Protein AF-A0A4U9DAJ6-F1 (afdb_monomer)

Solvent-accessible surface area (backbone atoms only — not comparable to full-atom values): 9865 Å² total; per-residue (Å²): 106,66,75,43,49,76,72,73,45,86,36,76,45,64,76,80,84,57,70,92,79,52,94,47,69,68,58,50,51,53,52,50,54,56,50,47,59,62,20,34,32,39,45,36,42,59,67,53,38,26,68,74,51,74,32,92,46,67,70,59,18,51,50,49,46,44,69,75,37,54,42,59,32,38,37,36,38,51,73,78,66,14,34,39,39,38,41,89,96,40,77,46,79,44,72,44,81,89,74,86,85,77,74,75,74,81,74,77,75,78,81,78,83,79,84,79,95,75,84,85,82,81,84,80,82,79,81,75,77,75,85,64,96,66,94,71,86,79,82,84,89,78,86,83,76,83,83,82,82,80,133

pLDDT: mean 76.81, std 25.02, range [25.53, 98.19]

Mean predicted aligned error: 14.19 Å

InterPro domains:
  IPR011611 Carbohydrate kinase PfkB [PF00294] (3-97)
  IPR029056 Ribokinase-like [G3DSA:3.40.1190.20] (1-104)
  IPR029056 Ribokinase-like [SSF53613] (2-100)

Organism: Raoultella terrigena (NCBI:txid577)

Nearest PDB structures (foldseek):
  4du5-assembly1_A  TM=9.121E-01  e=1.591E-08  Polaromonas sp. JS666
  4du5-assembly2_C  TM=9.119E-01  e=3.954E-08  Polaromonas sp. JS666
  4du5-assembly1_D  TM=9.047E-01  e=1.452E-07  Polaromonas sp. JS666
  3q1y-assembly1_A-2  TM=8.267E-01  e=6.150E-05  Listeria innocua
  2rbc-assembly1_A-2  TM=8.405E-01  e=5.260E-04  Agrobacterium fabrum str. C58

Secondary structure (DSSP, 8-state):
-HHHHHTT---EE-----GGG-S-HHHHHHHHHHHHHH-SEEEEEHHHHHHHH--S-HHHHHHHHHHHH--SEEEEE-GGG-EEEEETTEEEEEPPPP--------PPPP---------PPP----------S------------PPPPP-

Radius of gyration: 22.1 Å; Cα contacts (8 Å, |Δi|>4): 151; chains: 1; bounding box: 50×36×62 Å

Structure (mmCIF, N/CA/C/O backbone):
data_AF-A0A4U9DAJ6-F1
#
_entry.id   AF-A0A4U9DAJ6-F1
#
loop_
_atom_site.group_PDB
_atom_site.id
_atom_site.type_symbol
_atom_site.label_atom_id
_atom_site.label_alt_id
_atom_site.label_comp_id
_atom_site.label_asym_id
_atom_site.label_entity_id
_atom_site.label_seq_id
_atom_site.pdbx_PDB_ins_code
_atom_site.Cartn_x
_atom_site.Cartn_y
_atom_site.Cartn_z
_atom_site.occupancy
_atom_site.B_iso_or_equiv
_atom_site.auth_seq_id
_atom_site.auth_comp_id
_atom_site.auth_asym_id
_atom_site.auth_atom_id
_atom_site.pdbx_PDB_model_num
ATOM 1 N N . MET A 1 1 ? -15.558 -3.682 5.093 1.00 88.75 1 MET A N 1
ATOM 2 C CA . MET A 1 1 ? -14.296 -3.789 5.859 1.00 88.75 1 MET A CA 1
ATOM 3 C C . MET A 1 1 ? -14.567 -3.814 7.356 1.00 88.75 1 MET A C 1
ATOM 5 O O . MET A 1 1 ? -14.177 -4.778 7.994 1.00 88.75 1 MET A O 1
ATOM 9 N N . GLU A 1 2 ? -15.313 -2.849 7.900 1.00 89.81 2 GLU A N 1
ATOM 10 C CA . GLU A 1 2 ? -15.643 -2.766 9.339 1.00 89.81 2 GLU A CA 1
ATOM 11 C C . GLU A 1 2 ? -16.249 -4.048 9.919 1.00 89.81 2 GLU A C 1
ATOM 13 O O . GLU A 1 2 ? -15.732 -4.561 10.900 1.00 89.81 2 GLU A O 1
ATOM 18 N N . GLN A 1 3 ? -17.256 -4.634 9.262 1.00 93.38 3 GLN A N 1
ATOM 19 C CA . GLN A 1 3 ? -17.865 -5.900 9.702 1.00 93.38 3 GLN A CA 1
ATOM 20 C C . GLN A 1 3 ? -16.879 -7.078 9.747 1.00 93.38 3 GLN A C 1
ATOM 22 O O . GLN A 1 3 ? -17.040 -7.990 10.546 1.00 93.38 3 GLN A O 1
ATOM 27 N N . ILE A 1 4 ? -15.872 -7.088 8.866 1.00 92.31 4 ILE A N 1
ATOM 28 C CA . ILE A 1 4 ? -14.838 -8.133 8.857 1.00 92.31 4 ILE A CA 1
ATOM 29 C C . ILE A 1 4 ? -13.893 -7.898 10.037 1.00 92.31 4 ILE A C 1
ATOM 31 O O . ILE A 1 4 ? -13.595 -8.832 10.775 1.00 92.31 4 ILE A O 1
ATOM 35 N N . LYS A 1 5 ? -13.485 -6.644 10.251 1.00 86.81 5 LYS A N 1
ATOM 36 C CA . LYS A 1 5 ? -12.594 -6.253 11.347 1.00 86.81 5 LYS A CA 1
ATOM 37 C C . LYS A 1 5 ? -13.250 -6.470 12.718 1.00 86.81 5 LYS A C 1
ATOM 39 O O . LYS A 1 5 ? -12.594 -6.962 13.628 1.00 86.81 5 LYS A O 1
ATOM 44 N N . SER A 1 6 ? -14.554 -6.208 12.853 1.00 90.12 6 SER A N 1
ATOM 45 C CA . SER A 1 6 ? -15.301 -6.388 14.109 1.00 90.12 6 SER A CA 1
ATOM 46 C C . SER A 1 6 ? -15.421 -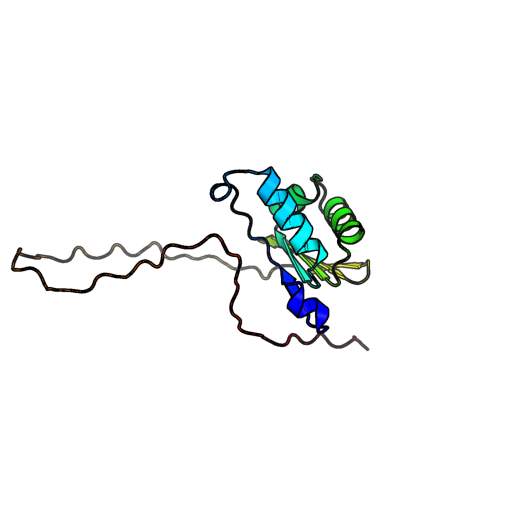7.846 14.552 1.00 90.12 6 SER A C 1
ATOM 48 O O . SER A 1 6 ? -15.604 -8.103 15.736 1.00 90.12 6 SER A O 1
ATOM 50 N N . VAL A 1 7 ? -15.316 -8.804 13.626 1.00 93.50 7 VAL A N 1
ATOM 51 C CA . VAL A 1 7 ? -15.295 -10.245 13.942 1.00 93.50 7 VAL A CA 1
ATOM 52 C C . VAL A 1 7 ? -13.870 -10.815 14.003 1.00 93.50 7 VAL A C 1
ATOM 54 O O . VAL A 1 7 ? -13.695 -12.030 13.972 1.00 93.50 7 VAL A O 1
ATOM 57 N N . GLY A 1 8 ? -12.844 -9.954 14.048 1.00 91.38 8 GLY A N 1
ATOM 58 C CA . GLY A 1 8 ? -11.432 -10.358 14.086 1.00 91.38 8 GLY A CA 1
ATOM 59 C C . GLY A 1 8 ? -10.890 -10.893 12.756 1.00 91.38 8 GLY A C 1
ATOM 60 O O . GLY A 1 8 ? -9.854 -11.556 12.722 1.00 91.38 8 GLY A O 1
ATOM 61 N N . GLY A 1 9 ? -11.594 -10.650 11.649 1.00 93.50 9 GLY A N 1
ATOM 62 C CA . GLY A 1 9 ? -11.129 -10.994 10.311 1.00 93.50 9 GLY A CA 1
ATOM 63 C C . GLY A 1 9 ? -10.065 -10.024 9.795 1.00 93.50 9 GLY A C 1
ATOM 64 O O . GLY A 1 9 ? -9.979 -8.878 10.229 1.00 93.50 9 GLY A O 1
ATOM 65 N N . TRP A 1 10 ? -9.285 -10.490 8.821 1.00 94.06 10 TRP A N 1
ATOM 66 C CA . TRP A 1 10 ? -8.222 -9.711 8.188 1.00 94.06 10 TRP A CA 1
ATOM 67 C C . TRP A 1 10 ? -8.718 -9.035 6.912 1.00 94.06 10 TRP A C 1
ATOM 69 O O . TRP A 1 10 ? -9.479 -9.622 6.136 1.00 94.06 10 TRP A O 1
ATOM 79 N N . VAL A 1 11 ? -8.257 -7.810 6.680 1.00 96.06 11 VAL A N 1
ATOM 80 C CA . VAL A 1 11 ? -8.572 -7.016 5.492 1.00 96.06 11 VAL A CA 1
ATOM 81 C C . VAL A 1 11 ? -7.295 -6.770 4.697 1.00 96.06 11 VAL A C 1
ATOM 83 O O . VAL A 1 11 ? -6.355 -6.162 5.198 1.00 96.06 11 VAL A O 1
ATOM 86 N N . SER A 1 12 ? -7.276 -7.216 3.444 1.00 96.19 12 SER A N 1
ATOM 87 C CA . SER A 1 12 ? -6.265 -6.808 2.467 1.00 96.19 12 SER A CA 1
ATOM 88 C C . SER A 1 12 ? -6.852 -5.734 1.558 1.00 96.19 12 SER A C 1
ATOM 90 O O . SER A 1 12 ? -8.019 -5.843 1.166 1.00 96.19 12 SER A O 1
ATOM 92 N N . PHE A 1 13 ? -6.074 -4.702 1.248 1.00 96.75 13 PHE A N 1
ATOM 93 C CA . PHE A 1 13 ? -6.498 -3.588 0.413 1.00 96.75 13 PHE A CA 1
ATOM 94 C C . PHE A 1 13 ? -5.435 -3.225 -0.630 1.00 96.75 13 PHE A C 1
ATOM 96 O O . PHE A 1 13 ? -4.258 -3.079 -0.313 1.00 96.75 13 PHE A O 1
ATOM 103 N N . ASP A 1 14 ? -5.884 -3.085 -1.874 1.00 96.69 14 ASP A N 1
ATOM 104 C CA . ASP A 1 14 ? -5.116 -2.625 -3.032 1.00 96.69 14 ASP A CA 1
ATOM 105 C C . ASP A 1 14 ? -5.953 -1.496 -3.660 1.00 96.69 14 ASP A C 1
ATOM 107 O O . ASP A 1 14 ? -7.047 -1.786 -4.165 1.00 96.69 14 ASP A O 1
ATOM 111 N N . PRO A 1 15 ? -5.548 -0.220 -3.513 1.00 92.44 15 PRO A N 1
ATOM 112 C CA . PRO A 1 15 ? -6.328 0.918 -3.983 1.00 92.44 15 PRO A CA 1
ATOM 113 C C . PRO A 1 15 ? -6.600 0.896 -5.482 1.00 92.44 15 PRO A C 1
ATOM 115 O O . PRO A 1 15 ? -7.699 1.287 -5.883 1.00 92.44 15 PRO A O 1
ATOM 118 N N . ASN A 1 16 ? -5.622 0.445 -6.278 1.00 93.06 16 ASN A N 1
ATOM 119 C CA . ASN A 1 16 ? -5.639 0.462 -7.737 1.00 93.06 16 ASN A CA 1
ATOM 120 C C . ASN A 1 16 ? -6.249 1.770 -8.279 1.00 93.06 16 ASN A C 1
ATOM 122 O O . ASN A 1 16 ? -7.309 1.763 -8.916 1.00 93.06 16 ASN A O 1
ATOM 126 N N . ILE A 1 17 ? -5.625 2.900 -7.926 1.00 90.31 17 ILE A N 1
ATOM 127 C CA . ILE A 1 17 ? -6.187 4.244 -8.106 1.00 90.31 17 ILE A CA 1
ATOM 128 C C . ILE A 1 17 ? -6.369 4.549 -9.598 1.00 90.31 17 ILE A C 1
ATOM 130 O O . ILE A 1 17 ? -5.459 4.422 -10.414 1.00 90.31 17 ILE A O 1
ATOM 134 N N . ARG A 1 18 ? -7.583 4.977 -9.952 1.00 90.81 18 ARG A N 1
ATOM 135 C CA . ARG A 1 18 ? -7.977 5.410 -11.298 1.00 90.81 18 ARG A CA 1
ATOM 136 C C . ARG A 1 18 ? -8.646 6.766 -11.180 1.00 90.81 18 ARG A C 1
ATOM 138 O O . ARG A 1 18 ? -9.860 6.845 -11.013 1.00 90.81 18 ARG A O 1
ATOM 145 N N . GLU A 1 19 ? -7.827 7.815 -11.143 1.00 86.06 19 GLU A N 1
ATOM 146 C CA . GLU A 1 19 ? -8.264 9.195 -10.884 1.00 86.06 19 GLU A CA 1
ATOM 147 C C . GLU A 1 19 ? -9.349 9.656 -11.868 1.00 86.06 19 GLU A C 1
ATOM 149 O O . GLU A 1 19 ? -10.276 10.358 -11.479 1.00 86.06 19 GLU A O 1
ATOM 154 N N . ASP A 1 20 ? -9.304 9.166 -13.110 1.00 88.44 20 ASP A N 1
ATOM 155 C CA . ASP A 1 20 ? -10.278 9.427 -14.175 1.00 88.44 20 ASP A CA 1
ATOM 156 C C . ASP A 1 20 ? -11.712 8.983 -13.840 1.00 88.44 20 ASP A C 1
ATOM 158 O O . ASP A 1 20 ? -12.674 9.485 -14.424 1.00 88.44 20 ASP A O 1
ATOM 162 N N . LEU A 1 21 ? -11.877 8.060 -12.890 1.00 88.50 21 LEU A N 1
ATOM 163 C CA . LEU A 1 21 ? -13.183 7.566 -12.454 1.00 88.50 21 LEU A CA 1
ATOM 164 C C . LEU A 1 21 ? -13.793 8.386 -11.307 1.00 88.50 21 LEU A C 1
ATOM 166 O O . LEU A 1 21 ? -14.956 8.163 -10.957 1.00 88.50 21 LEU A O 1
ATOM 170 N N . TRP A 1 22 ? -13.041 9.320 -10.717 1.00 88.44 22 TRP A N 1
ATOM 171 C CA . TRP A 1 22 ? -13.480 10.113 -9.571 1.00 88.44 22 TRP A CA 1
ATOM 172 C C . TRP A 1 22 ? -13.785 11.551 -9.982 1.00 88.44 22 TRP A C 1
ATOM 174 O O . TRP A 1 22 ? -12.934 12.278 -10.476 1.00 88.44 22 TRP A O 1
ATOM 184 N N . GLN A 1 23 ? -15.024 11.978 -9.737 1.00 87.44 23 GLN A N 1
ATOM 185 C CA . GLN A 1 23 ? -15.462 13.355 -10.002 1.00 87.44 23 GLN A CA 1
ATOM 186 C C . GLN A 1 23 ? -14.935 14.341 -8.953 1.00 87.44 23 GLN A C 1
ATOM 188 O O . GLN A 1 23 ? -14.773 15.521 -9.246 1.00 87.44 23 GLN A O 1
ATOM 193 N N . ASP A 1 24 ? -14.691 13.850 -7.736 1.00 91.75 24 ASP A N 1
ATOM 194 C CA . ASP A 1 24 ? -14.211 14.637 -6.605 1.00 91.75 24 ASP A CA 1
ATOM 195 C C . ASP A 1 24 ? -12.948 13.989 -6.002 1.00 91.75 24 ASP A C 1
ATOM 197 O O . ASP A 1 24 ? -13.036 12.929 -5.366 1.00 91.75 24 ASP A O 1
ATOM 201 N N . PRO A 1 25 ? -11.772 14.617 -6.173 1.00 89.12 25 PRO A N 1
ATOM 202 C CA . PRO A 1 25 ? -10.523 14.161 -5.571 1.00 89.12 25 PRO A CA 1
ATOM 203 C C . PRO A 1 25 ? -10.553 14.128 -4.036 1.00 89.12 25 PRO A C 1
ATOM 205 O O . PRO A 1 25 ? -9.900 13.277 -3.429 1.00 89.12 25 PRO A O 1
ATOM 208 N N . ALA A 1 26 ? -11.321 15.009 -3.385 1.00 91.12 26 ALA A N 1
ATOM 209 C CA . ALA A 1 26 ? -11.436 15.016 -1.928 1.00 91.12 26 ALA A CA 1
ATOM 210 C C . ALA A 1 26 ? -12.173 13.765 -1.429 1.00 91.12 26 ALA A C 1
ATOM 212 O O . ALA A 1 26 ? -11.777 13.157 -0.430 1.00 91.12 26 ALA A O 1
ATOM 213 N N . LEU A 1 27 ? -13.198 13.327 -2.166 1.00 92.75 27 LEU A N 1
ATOM 214 C CA . LEU A 1 27 ? -13.904 12.080 -1.883 1.00 92.75 27 LEU A CA 1
ATOM 215 C C . LEU A 1 27 ? -12.982 10.864 -2.044 1.00 92.75 27 LEU A C 1
ATOM 217 O O . LEU A 1 27 ? -12.998 9.978 -1.188 1.00 92.75 27 LEU A O 1
ATOM 221 N N . LEU A 1 28 ? -12.153 10.838 -3.094 1.00 93.56 28 LEU A N 1
ATOM 222 C CA . LEU A 1 28 ? -11.145 9.791 -3.289 1.00 93.56 28 LEU A CA 1
ATOM 223 C C . LEU A 1 28 ? -10.209 9.706 -2.077 1.00 93.56 28 LEU A C 1
ATOM 225 O O . LEU A 1 28 ? -10.054 8.629 -1.498 1.00 93.56 28 LEU A O 1
ATOM 229 N N . GLN A 1 29 ? -9.640 10.835 -1.645 1.00 92.31 29 GLN A N 1
ATOM 230 C CA . GLN A 1 29 ? -8.747 10.866 -0.484 1.00 92.31 29 GLN A CA 1
ATOM 231 C C . GLN A 1 29 ? -9.441 10.390 0.798 1.00 92.31 29 GLN A C 1
ATOM 233 O O . GLN A 1 29 ? -8.883 9.570 1.526 1.00 92.31 29 GLN A O 1
ATOM 238 N N . ALA A 1 30 ? -10.677 10.828 1.054 1.00 93.62 30 ALA A N 1
ATOM 239 C CA . ALA A 1 30 ? -11.443 10.388 2.221 1.00 93.62 30 ALA A CA 1
ATOM 240 C C . ALA A 1 30 ? -11.739 8.876 2.192 1.00 93.62 30 ALA A C 1
ATOM 242 O O . ALA A 1 30 ? -11.674 8.195 3.222 1.00 93.62 30 ALA A O 1
ATOM 243 N N . CYS A 1 31 ? -12.043 8.323 1.014 1.00 93.94 31 CYS A N 1
ATOM 244 C CA . CYS A 1 31 ? -12.247 6.888 0.840 1.00 93.94 31 CYS A CA 1
ATOM 245 C C . CYS A 1 31 ? -10.961 6.088 1.078 1.00 93.94 31 CYS A C 1
ATOM 247 O O . CYS A 1 31 ? -11.012 5.061 1.762 1.00 93.94 31 CYS A O 1
ATOM 249 N N . LEU A 1 32 ? -9.826 6.558 0.553 1.00 95.94 32 LEU A N 1
ATOM 250 C CA . LEU A 1 32 ? -8.520 5.936 0.767 1.00 95.94 32 LEU A CA 1
ATOM 251 C C . LEU A 1 32 ? -8.141 5.948 2.245 1.00 95.94 32 LEU A C 1
ATOM 253 O O . LEU A 1 32 ? -7.812 4.898 2.791 1.00 95.94 32 LEU A O 1
ATOM 257 N N . ASP A 1 33 ? -8.267 7.095 2.913 1.00 95.56 33 ASP A N 1
ATOM 258 C CA . ASP A 1 33 ? -7.922 7.245 4.327 1.00 95.56 33 ASP A CA 1
ATOM 259 C C . ASP A 1 33 ? -8.721 6.276 5.216 1.00 95.56 33 ASP A C 1
ATOM 261 O O . ASP A 1 33 ? -8.155 5.562 6.053 1.00 95.56 33 ASP A O 1
ATOM 265 N N . ARG A 1 34 ? -10.032 6.151 4.959 1.00 95.88 34 ARG A N 1
ATOM 266 C CA . ARG A 1 34 ? -10.890 5.188 5.664 1.00 95.88 34 ARG A CA 1
ATOM 267 C C . ARG A 1 34 ? -10.497 3.742 5.373 1.00 95.88 34 ARG A C 1
ATOM 269 O O . ARG A 1 34 ? -10.459 2.926 6.293 1.00 95.88 34 ARG A O 1
ATOM 276 N N . ALA A 1 35 ? -10.245 3.396 4.112 1.00 95.62 35 ALA A N 1
ATOM 277 C CA . ALA A 1 35 ? -9.907 2.028 3.726 1.00 95.62 35 ALA A CA 1
ATOM 278 C C . ALA A 1 35 ? -8.548 1.593 4.298 1.00 95.62 35 ALA A C 1
ATOM 280 O O . ALA A 1 35 ? -8.450 0.509 4.875 1.00 95.62 35 ALA A O 1
ATOM 281 N N . LEU A 1 36 ? -7.535 2.459 4.217 1.00 96.62 36 LEU A N 1
ATOM 282 C CA . LEU A 1 36 ? -6.192 2.219 4.749 1.00 96.62 36 LEU A CA 1
ATOM 283 C C . LEU A 1 36 ? -6.204 2.056 6.272 1.00 96.62 36 LEU A C 1
ATOM 285 O O . LEU A 1 36 ? -5.585 1.130 6.783 1.00 96.62 36 LEU A O 1
ATOM 289 N N . SER A 1 37 ? -6.994 2.860 6.991 1.00 96.12 37 SER A N 1
ATOM 290 C CA . SER A 1 37 ? -7.173 2.727 8.449 1.00 96.12 37 SER A CA 1
ATOM 291 C C . SER A 1 37 ? -7.801 1.388 8.870 1.00 96.12 37 SER A C 1
ATOM 293 O O . SER A 1 37 ? -7.673 0.922 10.009 1.00 96.12 37 SER A O 1
ATOM 295 N N . LEU A 1 38 ? -8.524 0.739 7.957 1.00 95.56 38 LEU A N 1
ATOM 296 C CA . LEU A 1 38 ? -9.163 -0.546 8.210 1.00 95.56 38 LEU A CA 1
ATOM 297 C C . LEU A 1 38 ? -8.313 -1.734 7.756 1.00 95.56 38 LEU A C 1
ATOM 299 O O . LEU A 1 38 ? -8.519 -2.825 8.288 1.00 95.56 38 LEU A O 1
ATOM 303 N N . ALA A 1 39 ? -7.367 -1.538 6.844 1.00 96.81 39 ALA A N 1
ATOM 304 C CA . ALA A 1 39 ? -6.569 -2.602 6.257 1.00 96.81 39 ALA A CA 1
ATOM 305 C C . ALA A 1 39 ? -5.507 -3.164 7.221 1.00 96.81 39 ALA A C 1
ATOM 307 O O . ALA A 1 39 ? -4.859 -2.441 7.971 1.00 96.81 39 ALA A O 1
ATOM 308 N N . ASN A 1 40 ? -5.335 -4.481 7.174 1.00 96.19 40 ASN A N 1
ATOM 309 C CA . ASN A 1 40 ? -4.235 -5.217 7.796 1.00 96.19 40 ASN A CA 1
ATOM 310 C C . ASN A 1 40 ? -3.049 -5.306 6.836 1.00 96.19 40 ASN A C 1
ATOM 312 O O . ASN A 1 40 ? -1.902 -5.094 7.216 1.00 96.19 40 ASN A O 1
ATOM 316 N N . VAL A 1 41 ? -3.351 -5.613 5.575 1.00 97.25 41 VAL A N 1
ATOM 317 C CA . VAL A 1 41 ? -2.371 -5.721 4.500 1.00 97.25 41 VAL A CA 1
ATOM 318 C C . VAL A 1 41 ? -2.702 -4.677 3.452 1.00 97.25 41 VAL A C 1
ATOM 320 O O . VAL A 1 41 ? -3.846 -4.593 3.007 1.00 97.25 41 VAL A O 1
ATOM 323 N N . VAL A 1 42 ? -1.711 -3.893 3.053 1.00 98.00 42 VAL A N 1
ATOM 324 C CA . VAL A 1 42 ? -1.854 -2.869 2.019 1.00 98.00 42 VAL A CA 1
ATOM 325 C C . VAL A 1 42 ? -0.852 -3.151 0.913 1.00 98.00 42 VAL A C 1
ATOM 327 O O . VAL A 1 42 ? 0.314 -3.419 1.191 1.00 98.00 42 VAL A O 1
ATOM 330 N N . LYS A 1 43 ? -1.299 -3.092 -0.339 1.00 98.12 43 LYS A N 1
ATOM 331 C CA . LYS A 1 43 ? -0.437 -3.171 -1.518 1.00 98.12 43 LYS A CA 1
ATOM 332 C C . LYS A 1 43 ? -0.592 -1.891 -2.328 1.00 98.12 43 LYS A C 1
ATOM 334 O O . LYS A 1 43 ? -1.716 -1.537 -2.654 1.00 98.12 43 LYS A O 1
ATOM 339 N N . LEU A 1 44 ? 0.527 -1.245 -2.633 1.00 97.94 44 LEU A N 1
ATOM 340 C CA . LEU A 1 44 ? 0.615 -0.010 -3.408 1.00 97.94 44 LEU A CA 1
ATOM 341 C C . LEU A 1 44 ? 1.652 -0.158 -4.521 1.00 97.94 44 LEU A C 1
ATOM 343 O O . LEU A 1 44 ? 2.619 -0.914 -4.381 1.00 97.94 44 LEU A O 1
ATOM 347 N N . SER A 1 45 ? 1.489 0.599 -5.597 1.00 97.00 45 SER A N 1
ATOM 348 C CA . SER A 1 45 ? 2.603 0.947 -6.480 1.00 97.00 45 SER A CA 1
ATOM 349 C C . SER A 1 45 ? 3.450 2.091 -5.900 1.00 97.00 45 SER A C 1
ATOM 351 O O . SER A 1 45 ? 3.097 2.692 -4.880 1.00 97.00 45 SER A O 1
ATOM 353 N N . GLU A 1 46 ? 4.584 2.396 -6.535 1.00 96.50 46 GLU A N 1
ATOM 354 C CA . GLU A 1 46 ? 5.394 3.572 -6.186 1.00 96.50 46 GLU A CA 1
ATOM 355 C C . GLU A 1 46 ? 4.581 4.861 -6.354 1.00 96.50 46 GLU A C 1
ATOM 357 O O . GLU A 1 46 ? 4.563 5.709 -5.467 1.00 96.50 46 GLU A O 1
ATOM 362 N N . GLU A 1 47 ? 3.839 4.974 -7.452 1.00 95.50 47 GLU A N 1
ATOM 363 C CA . GLU A 1 47 ? 3.023 6.143 -7.772 1.00 95.50 47 GLU A CA 1
ATOM 364 C C . GLU A 1 47 ? 1.897 6.342 -6.750 1.00 95.50 47 GLU A C 1
ATOM 366 O O . GLU A 1 47 ? 1.670 7.457 -6.282 1.00 95.50 47 GLU A O 1
ATOM 371 N N . GLU A 1 48 ? 1.226 5.262 -6.341 1.00 96.69 48 GLU A N 1
ATOM 372 C CA . GLU A 1 48 ? 0.178 5.318 -5.319 1.00 96.69 48 GLU A CA 1
ATOM 373 C C . GLU A 1 48 ? 0.740 5.672 -3.939 1.00 96.69 48 GLU A C 1
ATOM 375 O O . GLU A 1 48 ? 0.115 6.427 -3.191 1.00 96.69 48 GLU A O 1
ATOM 380 N N . LEU A 1 49 ? 1.930 5.167 -3.592 1.00 97.12 49 LEU A N 1
ATOM 381 C CA . LEU A 1 49 ? 2.603 5.549 -2.353 1.00 97.12 49 LEU A CA 1
ATOM 382 C C . LEU A 1 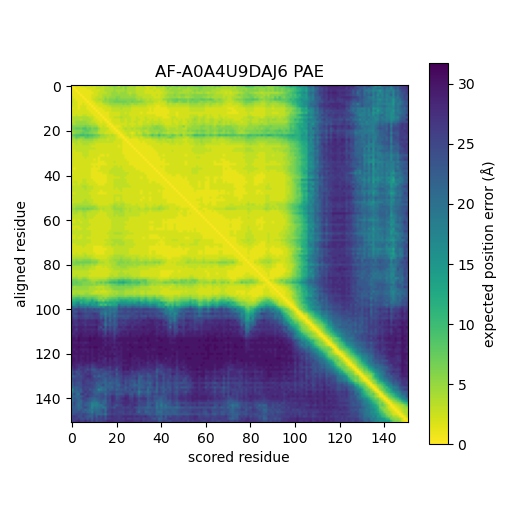49 ? 2.885 7.053 -2.330 1.00 97.12 49 LEU A C 1
ATOM 384 O O . LEU A 1 49 ? 2.607 7.707 -1.323 1.00 97.12 49 LEU A O 1
ATOM 388 N N . VAL A 1 50 ? 3.410 7.603 -3.426 1.00 96.12 50 VAL A N 1
ATOM 389 C CA . VAL A 1 50 ? 3.675 9.043 -3.555 1.00 96.12 50 VAL A CA 1
ATOM 390 C C . VAL A 1 50 ? 2.372 9.833 -3.450 1.00 96.12 50 VAL A C 1
ATOM 392 O O . VAL A 1 50 ? 2.300 10.792 -2.684 1.00 96.12 50 VAL A O 1
ATOM 395 N N . PHE A 1 51 ? 1.321 9.387 -4.140 1.00 94.88 51 PHE A N 1
ATOM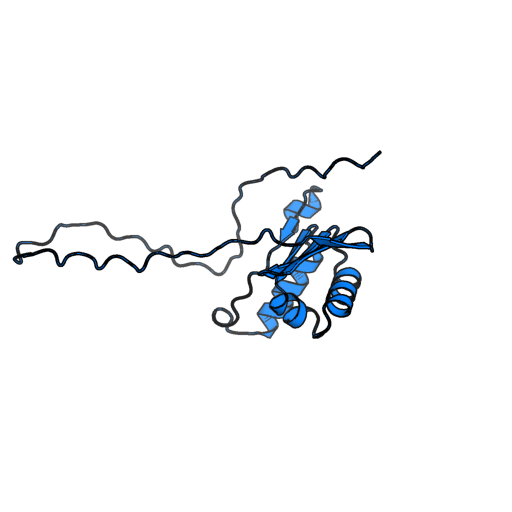 396 C CA . PHE A 1 51 ? 0.006 10.025 -4.116 1.00 94.88 51 PHE A CA 1
ATOM 397 C C . PHE A 1 51 ? -0.587 10.101 -2.701 1.00 94.88 51 PHE A C 1
ATOM 399 O O . PHE A 1 51 ? -1.083 11.146 -2.288 1.00 94.88 51 PHE A O 1
ATOM 406 N N . ILE A 1 52 ? -0.522 9.007 -1.937 1.00 95.75 52 ILE A N 1
ATOM 407 C CA . ILE A 1 52 ? -1.133 8.922 -0.601 1.00 95.75 52 ILE A CA 1
ATOM 408 C C . ILE A 1 52 ? -0.257 9.596 0.464 1.00 95.75 52 ILE A C 1
ATOM 410 O O . ILE A 1 52 ? -0.772 10.244 1.375 1.00 95.75 52 ILE A O 1
ATOM 414 N N . SER A 1 53 ? 1.065 9.415 0.392 1.00 96.06 53 SER A N 1
ATOM 415 C CA . SER A 1 53 ? 1.998 9.945 1.395 1.00 96.06 53 SER A CA 1
ATOM 416 C C . SER A 1 53 ? 2.319 11.425 1.206 1.00 96.06 53 SER A C 1
ATOM 418 O O . SER A 1 53 ? 2.710 12.085 2.168 1.00 96.06 53 SER A O 1
ATOM 420 N N . GLY A 1 54 ? 2.199 11.930 -0.025 1.00 95.56 54 GLY A N 1
ATOM 421 C CA . GLY A 1 54 ? 2.694 13.245 -0.419 1.00 95.56 54 GLY A CA 1
ATOM 422 C C . GLY A 1 54 ? 4.224 13.347 -0.473 1.00 95.56 54 GLY A C 1
ATOM 423 O O . GLY A 1 54 ? 4.741 14.449 -0.635 1.00 95.56 54 GLY A O 1
ATOM 424 N N . SER A 1 55 ? 4.958 12.236 -0.326 1.00 95.88 55 SER A N 1
ATOM 425 C CA . SER A 1 55 ? 6.421 12.199 -0.412 1.00 95.88 55 SER A CA 1
ATOM 426 C C . SER A 1 55 ? 6.880 11.446 -1.655 1.00 95.88 55 SER A C 1
ATOM 428 O O . SER A 1 55 ? 6.391 10.358 -1.944 1.00 95.88 55 SER A O 1
ATOM 430 N N . SER A 1 56 ? 7.859 12.009 -2.365 1.00 94.31 56 SER A N 1
ATOM 431 C CA . SER A 1 56 ? 8.549 11.354 -3.482 1.00 94.31 56 SER A CA 1
ATOM 432 C C . SER A 1 56 ? 9.637 10.371 -3.034 1.00 94.31 56 SER A C 1
ATOM 434 O O . SER A 1 56 ? 10.173 9.641 -3.864 1.00 94.31 56 SER A O 1
ATOM 436 N N . ASP A 1 57 ? 10.004 10.365 -1.749 1.00 96.50 57 ASP A N 1
ATOM 437 C CA . ASP A 1 57 ? 10.961 9.412 -1.189 1.00 96.50 57 ASP A CA 1
ATOM 438 C C . ASP A 1 57 ? 10.218 8.166 -0.690 1.00 96.50 57 ASP A C 1
ATOM 440 O O . ASP A 1 57 ? 9.355 8.246 0.186 1.00 96.50 57 ASP A O 1
ATOM 444 N N . LEU A 1 58 ? 10.551 6.995 -1.241 1.00 94.81 58 LEU A N 1
ATOM 445 C CA . LEU A 1 58 ? 9.849 5.749 -0.919 1.00 94.81 58 LEU A CA 1
ATOM 446 C C . LEU A 1 58 ? 9.983 5.363 0.557 1.00 94.81 58 LEU A C 1
ATOM 448 O O . LEU A 1 58 ? 9.018 4.887 1.154 1.00 94.81 58 LEU A O 1
ATOM 452 N N . ALA A 1 59 ? 11.159 5.555 1.159 1.00 95.12 59 ALA A N 1
ATOM 453 C CA . ALA A 1 59 ? 11.386 5.188 2.553 1.00 95.12 59 ALA A CA 1
ATOM 454 C C . ALA A 1 59 ? 10.579 6.098 3.489 1.00 95.12 59 ALA A C 1
ATOM 456 O O . ALA A 1 59 ? 9.933 5.616 4.424 1.00 95.12 59 ALA A O 1
ATOM 457 N N . GLN A 1 60 ? 10.549 7.397 3.197 1.00 97.12 60 GLN A N 1
ATOM 458 C CA . GLN A 1 60 ? 9.737 8.373 3.906 1.00 97.12 60 GLN A CA 1
ATOM 459 C C . GLN A 1 60 ? 8.243 8.101 3.708 1.00 97.12 60 GLN A C 1
ATOM 461 O O . GLN A 1 60 ? 7.499 8.098 4.687 1.00 97.12 60 GLN A O 1
ATOM 466 N N . GLY A 1 61 ? 7.799 7.811 2.483 1.00 97.31 61 GLY A N 1
ATOM 467 C CA . GLY A 1 61 ? 6.412 7.460 2.185 1.00 97.31 61 GLY A CA 1
ATOM 468 C C . GLY A 1 61 ? 5.957 6.222 2.958 1.00 97.31 61 GLY A C 1
ATOM 469 O O . GLY A 1 61 ? 4.925 6.249 3.631 1.00 97.31 61 GLY A O 1
ATOM 470 N N . ILE A 1 62 ? 6.767 5.157 2.952 1.00 97.12 62 ILE A N 1
ATOM 471 C CA . ILE A 1 62 ? 6.527 3.944 3.747 1.00 97.12 62 ILE A CA 1
ATOM 472 C C . ILE A 1 62 ? 6.436 4.287 5.236 1.00 97.12 62 ILE A C 1
ATOM 474 O O . ILE A 1 62 ? 5.521 3.811 5.910 1.00 97.12 62 ILE A O 1
ATOM 478 N N . ALA A 1 63 ? 7.342 5.119 5.756 1.00 96.44 63 ALA A N 1
ATOM 479 C CA . ALA 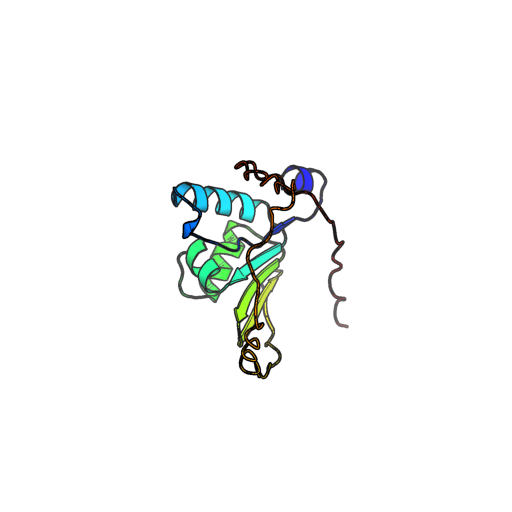A 1 63 ? 7.331 5.526 7.158 1.00 96.44 63 ALA A CA 1
ATOM 480 C C . ALA A 1 63 ? 6.061 6.315 7.519 1.00 96.44 63 ALA A C 1
ATOM 482 O O . ALA A 1 63 ? 5.426 6.001 8.526 1.00 96.44 63 ALA A O 1
ATOM 483 N N . ILE A 1 64 ? 5.647 7.274 6.682 1.00 97.00 64 ILE A N 1
ATOM 484 C CA . ILE A 1 64 ? 4.423 8.069 6.869 1.00 97.00 64 ILE A CA 1
ATOM 485 C C . ILE A 1 64 ? 3.201 7.149 6.941 1.00 97.00 64 ILE A C 1
ATOM 487 O O . ILE A 1 64 ? 2.435 7.216 7.905 1.00 97.00 64 ILE A O 1
ATOM 491 N N . LEU A 1 65 ? 3.024 6.255 5.963 1.00 96.62 65 LEU A N 1
ATOM 492 C CA . LEU A 1 65 ? 1.867 5.354 5.928 1.00 96.62 65 LEU A CA 1
ATOM 493 C C . LEU A 1 65 ? 1.896 4.343 7.077 1.00 96.62 65 LEU A C 1
ATOM 495 O O . LEU A 1 65 ? 0.859 4.081 7.689 1.00 96.62 65 LEU A O 1
ATOM 499 N N .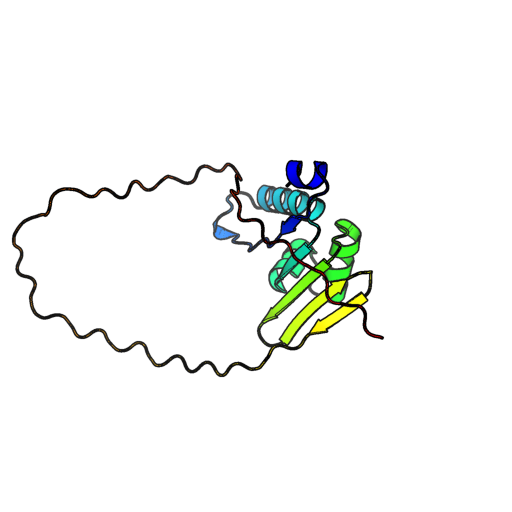 SER A 1 66 ? 3.073 3.810 7.406 1.00 95.75 66 SER A N 1
ATOM 500 C CA . SER A 1 66 ? 3.238 2.868 8.518 1.00 95.75 66 SER A CA 1
ATOM 501 C C . SER A 1 66 ? 2.900 3.516 9.858 1.00 95.75 66 SER A C 1
ATOM 503 O O . SER A 1 66 ? 2.255 2.894 10.698 1.00 95.75 66 SER A O 1
ATOM 505 N N . GLN A 1 67 ? 3.280 4.779 10.062 1.00 95.31 67 GLN A N 1
ATOM 506 C CA . GLN A 1 67 ? 2.958 5.516 11.284 1.00 95.31 67 GLN A CA 1
ATOM 507 C C . GLN A 1 67 ? 1.478 5.901 11.354 1.00 95.31 67 GLN A C 1
ATOM 509 O O . GLN A 1 67 ? 0.866 5.754 12.416 1.00 95.31 67 GLN A O 1
ATOM 514 N N . ARG A 1 68 ? 0.912 6.374 10.236 1.00 96.31 68 ARG A N 1
ATOM 515 C CA . ARG A 1 68 ? -0.465 6.878 10.155 1.00 96.31 68 ARG A CA 1
ATOM 516 C C . ARG A 1 68 ? -1.506 5.765 10.228 1.00 96.31 68 ARG A C 1
ATOM 518 O O . ARG A 1 68 ? -2.440 5.867 11.015 1.00 96.31 68 ARG A O 1
ATOM 525 N N . TYR A 1 69 ? -1.344 4.712 9.429 1.00 96.06 69 TYR A N 1
ATOM 526 C CA . TYR A 1 69 ? -2.357 3.663 9.265 1.00 96.06 69 TYR A CA 1
ATOM 527 C C . TYR A 1 69 ? -2.025 2.369 10.004 1.00 96.06 69 TYR A C 1
ATOM 529 O O . TYR A 1 69 ? -2.927 1.582 10.279 1.00 96.06 69 TYR A O 1
ATOM 537 N N . ARG A 1 70 ? -0.749 2.157 10.352 1.00 95.38 70 ARG A N 1
ATOM 538 C CA . ARG A 1 70 ? -0.258 0.966 11.067 1.00 95.38 70 ARG A CA 1
ATOM 539 C C . ARG A 1 70 ? -0.760 -0.362 10.473 1.00 95.38 70 ARG A C 1
ATOM 541 O O . ARG A 1 70 ? -1.275 -1.194 11.224 1.00 95.38 70 ARG A O 1
ATOM 548 N N . PRO A 1 71 ? -0.625 -0.584 9.150 1.00 96.00 71 PRO A N 1
ATOM 549 C CA . PRO A 1 71 ? -0.880 -1.902 8.592 1.00 96.00 71 PRO A CA 1
ATOM 550 C C . PRO A 1 71 ? 0.104 -2.909 9.198 1.00 96.00 71 PRO A C 1
ATOM 552 O O . PRO A 1 71 ? 1.246 -2.576 9.518 1.00 96.00 71 PRO A O 1
ATOM 555 N N . GLU A 1 72 ? -0.326 -4.158 9.332 1.00 95.94 72 GLU A N 1
ATOM 556 C CA . GLU A 1 72 ? 0.564 -5.250 9.729 1.00 95.94 72 GLU A CA 1
ATOM 557 C C . GLU A 1 72 ? 1.604 -5.512 8.637 1.00 95.94 72 GLU A C 1
ATOM 559 O O . GLU A 1 72 ? 2.754 -5.799 8.957 1.00 95.94 72 GLU A O 1
ATOM 564 N N . LEU A 1 73 ? 1.212 -5.369 7.365 1.00 97.69 73 LEU A N 1
ATOM 565 C CA . LEU A 1 73 ? 2.084 -5.511 6.203 1.00 97.69 73 LEU A CA 1
ATOM 566 C C . LEU A 1 73 ? 1.764 -4.446 5.146 1.00 97.69 73 LEU A C 1
ATOM 568 O O . LEU A 1 73 ? 0.633 -4.363 4.668 1.00 97.69 73 LEU A O 1
ATOM 572 N N . LEU A 1 74 ? 2.773 -3.685 4.728 1.00 98.06 74 LEU A N 1
ATOM 573 C CA . LEU A 1 74 ? 2.701 -2.780 3.581 1.00 98.06 74 LEU A CA 1
ATOM 574 C C . LEU A 1 74 ? 3.637 -3.280 2.476 1.00 98.06 74 LEU A C 1
ATOM 576 O O . LEU A 1 74 ? 4.821 -3.505 2.710 1.00 98.06 74 LEU A O 1
ATOM 580 N N . LEU A 1 75 ? 3.104 -3.456 1.272 1.00 98.19 75 LEU A N 1
ATOM 581 C CA . LEU A 1 75 ? 3.833 -3.872 0.079 1.00 98.19 75 LEU A CA 1
ATOM 582 C C . LEU A 1 75 ? 3.859 -2.718 -0.919 1.00 98.19 75 LEU A C 1
ATOM 584 O O . LEU A 1 75 ? 2.803 -2.205 -1.276 1.00 98.19 75 LEU A O 1
ATOM 588 N N . VAL A 1 76 ? 5.044 -2.354 -1.400 1.00 97.88 76 VAL A N 1
ATOM 589 C CA . VAL A 1 76 ? 5.234 -1.326 -2.431 1.00 97.88 76 VAL A CA 1
ATOM 590 C C . VAL A 1 76 ? 5.911 -1.964 -3.634 1.00 97.88 76 VAL A C 1
ATOM 592 O O . VAL A 1 76 ? 7.079 -2.349 -3.567 1.00 97.88 76 VAL A O 1
ATOM 595 N N . THR A 1 77 ? 5.171 -2.148 -4.724 1.00 96.81 77 THR A N 1
ATOM 596 C CA . THR A 1 77 ? 5.687 -2.776 -5.946 1.00 96.81 77 THR A CA 1
ATOM 597 C C . THR A 1 77 ? 6.390 -1.757 -6.829 1.00 96.81 77 THR A C 1
ATOM 599 O O . THR A 1 77 ? 5.814 -0.717 -7.125 1.00 96.81 77 THR A O 1
ATOM 602 N N . GLN A 1 78 ? 7.576 -2.115 -7.318 1.00 94.81 78 GLN A N 1
ATOM 603 C CA . GLN A 1 78 ? 8.473 -1.265 -8.106 1.00 94.81 78 GLN A CA 1
ATOM 604 C C . GLN A 1 78 ? 8.713 -1.832 -9.518 1.00 94.81 78 GLN A C 1
ATOM 606 O O . GLN A 1 78 ? 9.830 -1.854 -10.046 1.00 94.81 78 GLN A O 1
ATOM 611 N N . GLY A 1 79 ? 7.677 -2.438 -10.107 1.00 91.19 79 GLY A N 1
ATOM 612 C CA . GLY A 1 79 ? 7.748 -3.091 -11.416 1.00 91.19 79 GLY A CA 1
ATOM 613 C C . GLY A 1 79 ? 8.901 -4.099 -11.526 1.00 91.19 79 GLY A C 1
ATOM 614 O O . GLY A 1 79 ? 8.910 -5.139 -10.866 1.00 91.19 79 GLY A O 1
ATOM 615 N N . LYS A 1 80 ? 9.890 -3.790 -12.374 1.00 92.44 80 LYS A N 1
ATOM 616 C CA . LYS A 1 80 ? 11.071 -4.642 -12.612 1.00 92.44 80 LYS A CA 1
ATOM 617 C C . LYS A 1 80 ? 12.049 -4.673 -11.437 1.00 92.44 80 LYS A C 1
ATOM 619 O O . LYS A 1 80 ? 12.822 -5.620 -11.340 1.00 92.44 80 LYS A O 1
ATOM 624 N N . ALA A 1 81 ? 12.035 -3.663 -10.568 1.00 92.75 81 ALA A N 1
ATOM 625 C CA . ALA A 1 81 ? 12.902 -3.631 -9.397 1.00 92.75 81 ALA A CA 1
ATOM 626 C C . ALA A 1 81 ? 12.402 -4.562 -8.280 1.00 92.75 81 ALA A C 1
ATOM 628 O O . ALA A 1 81 ? 13.178 -4.901 -7.393 1.00 92.75 81 ALA A O 1
ATOM 629 N N . GLY A 1 82 ? 11.157 -5.051 -8.346 1.00 95.69 82 GLY A N 1
ATOM 630 C CA . GLY A 1 82 ? 10.606 -5.986 -7.366 1.00 95.69 82 GLY A CA 1
ATOM 631 C C . GLY A 1 82 ? 9.608 -5.341 -6.418 1.00 95.69 82 GLY A C 1
ATOM 632 O O . GLY A 1 82 ? 8.716 -4.620 -6.860 1.00 95.69 82 GLY A O 1
ATOM 633 N N . VAL A 1 83 ? 9.703 -5.653 -5.127 1.00 97.19 83 VAL A N 1
ATOM 634 C CA . VAL A 1 83 ? 8.773 -5.170 -4.098 1.00 97.19 83 VAL A CA 1
ATOM 635 C C . VAL A 1 83 ? 9.504 -4.859 -2.794 1.00 97.19 83 VAL A C 1
ATOM 637 O O . VAL A 1 83 ? 10.346 -5.635 -2.344 1.00 97.19 83 VAL A O 1
ATOM 640 N N . LEU A 1 84 ? 9.154 -3.737 -2.169 1.00 97.44 84 LEU A N 1
ATOM 641 C CA . LEU A 1 84 ? 9.505 -3.427 -0.785 1.00 97.44 84 LEU A CA 1
ATOM 642 C C . LEU A 1 84 ? 8.378 -3.906 0.126 1.00 97.44 84 LEU A C 1
ATOM 644 O O . LEU A 1 84 ? 7.217 -3.564 -0.086 1.00 97.44 84 LEU A O 1
ATOM 648 N N . ALA A 1 85 ? 8.711 -4.691 1.143 1.00 97.56 85 ALA A N 1
ATOM 649 C CA . ALA A 1 85 ? 7.781 -5.153 2.160 1.00 97.56 85 ALA A CA 1
ATOM 650 C C . ALA A 1 85 ? 8.146 -4.534 3.509 1.00 97.56 85 ALA A C 1
ATOM 652 O O . ALA A 1 85 ? 9.202 -4.838 4.062 1.00 97.56 85 ALA A O 1
ATOM 653 N N . ALA A 1 86 ? 7.268 -3.688 4.039 1.00 96.94 86 ALA A N 1
ATOM 654 C CA . ALA A 1 86 ? 7.363 -3.158 5.388 1.00 96.94 86 ALA A CA 1
ATOM 655 C C . ALA A 1 86 ? 6.507 -4.003 6.342 1.00 96.94 86 ALA A C 1
ATOM 657 O O . ALA A 1 86 ? 5.284 -4.081 6.201 1.00 96.94 86 ALA A O 1
ATOM 658 N N . PHE A 1 87 ? 7.162 -4.655 7.300 1.00 94.81 87 PHE A N 1
ATOM 659 C CA . PHE A 1 87 ? 6.568 -5.562 8.280 1.00 94.81 87 PHE A CA 1
ATOM 660 C C . PHE A 1 87 ? 7.293 -5.403 9.618 1.00 94.81 87 PHE A C 1
ATOM 662 O O . PHE A 1 87 ? 8.519 -5.408 9.654 1.00 94.81 87 PHE A O 1
ATOM 669 N N . GLN A 1 88 ? 6.558 -5.260 10.726 1.00 88.75 88 GLN A N 1
ATOM 670 C CA . GLN A 1 88 ? 7.145 -5.138 12.076 1.00 88.75 88 GLN A CA 1
ATOM 671 C C . GLN A 1 88 ? 8.268 -4.080 12.182 1.00 88.75 88 GLN A C 1
ATOM 673 O O . GLN A 1 88 ? 9.306 -4.324 12.787 1.00 88.75 88 GLN A O 1
ATOM 678 N N . GLN A 1 89 ? 8.062 -2.899 11.584 1.00 82.81 89 GLN A N 1
ATOM 679 C CA . GLN A 1 89 ? 9.040 -1.792 11.542 1.00 82.81 89 GLN A CA 1
ATOM 680 C C . GLN A 1 89 ? 10.341 -2.099 10.777 1.00 82.81 89 GLN A C 1
ATOM 682 O O . GLN A 1 89 ? 11.280 -1.308 10.819 1.00 82.81 89 GLN A O 1
ATOM 687 N N . GLN A 1 90 ? 10.395 -3.216 10.056 1.00 91.31 90 GLN A N 1
ATOM 688 C CA . GLN A 1 90 ? 11.485 -3.564 9.156 1.00 91.31 90 GLN A CA 1
ATOM 689 C C . GLN A 1 90 ? 11.009 -3.445 7.714 1.00 91.31 90 GLN A C 1
ATOM 691 O O . GLN A 1 90 ? 9.876 -3.806 7.402 1.00 91.31 90 GLN A O 1
ATOM 696 N N . THR A 1 91 ? 11.891 -2.982 6.832 1.00 94.69 91 THR A N 1
ATOM 697 C CA . THR A 1 91 ? 11.638 -2.942 5.389 1.00 94.69 91 THR A CA 1
ATOM 698 C C . THR A 1 91 ? 12.597 -3.896 4.697 1.00 94.69 91 THR A C 1
ATOM 700 O O . THR A 1 91 ? 13.811 -3.779 4.850 1.00 94.69 91 THR A O 1
ATOM 703 N N . ILE A 1 92 ? 12.052 -4.843 3.937 1.00 96.25 92 ILE A N 1
ATOM 704 C CA . ILE A 1 92 ? 12.805 -5.862 3.204 1.00 96.25 92 ILE A CA 1
ATOM 705 C C . ILE A 1 92 ? 12.515 -5.700 1.715 1.00 96.25 92 ILE A C 1
ATOM 707 O O . ILE A 1 92 ? 11.359 -5.574 1.314 1.00 96.25 92 ILE A O 1
ATOM 711 N N . HIS A 1 93 ? 13.557 -5.723 0.887 1.00 97.06 93 HIS A N 1
ATOM 712 C CA . HIS A 1 93 ? 13.420 -5.706 -0.568 1.00 97.06 93 HIS A CA 1
ATOM 713 C C . HIS A 1 93 ? 13.456 -7.124 -1.141 1.00 97.06 93 HIS A C 1
ATOM 715 O O . HIS A 1 93 ? 14.313 -7.931 -0.782 1.00 97.06 93 HIS A O 1
ATOM 721 N N . PHE A 1 94 ? 12.534 -7.414 -2.056 1.00 95.38 94 PHE A N 1
ATOM 722 C CA . PHE A 1 94 ? 12.496 -8.651 -2.826 1.00 95.38 94 PHE A CA 1
ATOM 723 C C . PHE A 1 94 ? 12.605 -8.323 -4.313 1.00 95.38 94 PHE A C 1
ATOM 725 O O . PHE A 1 94 ? 11.681 -7.755 -4.894 1.00 95.38 94 PHE A O 1
ATOM 732 N N . ALA A 1 95 ? 13.715 -8.714 -4.938 1.00 94.81 95 ALA A N 1
ATOM 733 C CA . ALA A 1 95 ? 13.948 -8.487 -6.361 1.00 94.81 95 ALA A CA 1
ATOM 734 C C . ALA A 1 95 ? 12.956 -9.266 -7.245 1.00 94.81 95 ALA A C 1
ATOM 736 O O . ALA A 1 95 ? 12.616 -10.422 -6.968 1.00 94.81 95 ALA A O 1
ATOM 73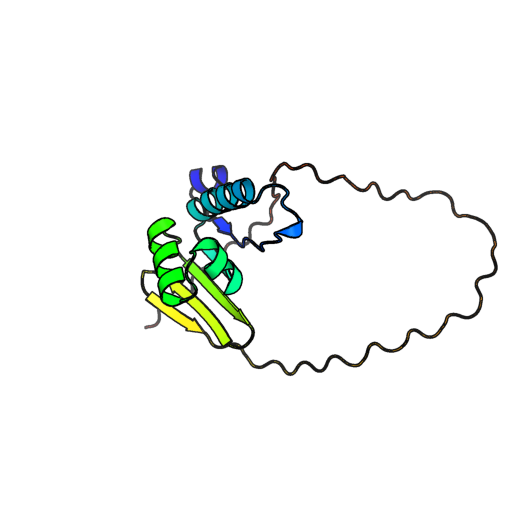7 N N . ALA A 1 96 ? 12.515 -8.650 -8.346 1.00 90.88 96 ALA A N 1
ATOM 738 C CA . ALA A 1 96 ? 11.702 -9.341 -9.340 1.00 90.88 96 ALA A CA 1
ATOM 739 C C . ALA A 1 96 ? 12.537 -10.372 -10.109 1.00 90.88 96 ALA A C 1
ATOM 741 O O . ALA A 1 96 ? 13.712 -10.158 -10.414 1.00 90.88 96 ALA A O 1
ATOM 742 N N . LYS A 1 97 ? 11.898 -11.476 -10.506 1.00 88.69 97 LYS A N 1
ATOM 743 C CA . LYS A 1 97 ? 12.489 -12.377 -11.498 1.00 88.69 97 LYS A CA 1
ATOM 744 C C . LYS A 1 97 ? 12.455 -11.691 -12.869 1.00 88.69 97 LYS A C 1
ATOM 746 O O . LYS A 1 97 ? 11.380 -11.234 -13.266 1.00 88.69 97 LYS A O 1
ATOM 751 N N . PRO A 1 98 ? 13.576 -11.632 -13.608 1.00 83.69 98 PRO A N 1
ATOM 752 C CA . PRO A 1 98 ? 13.584 -11.076 -14.953 1.00 83.69 98 PRO A CA 1
ATOM 753 C C . PRO A 1 98 ? 12.638 -11.869 -15.854 1.00 83.69 98 PRO A C 1
ATOM 755 O O . PRO A 1 98 ? 12.703 -13.097 -15.903 1.00 83.69 98 PRO A O 1
ATOM 758 N N . VAL A 1 99 ? 11.770 -11.166 -16.577 1.00 81.56 99 VAL A N 1
ATOM 759 C CA . VAL A 1 99 ? 10.911 -11.768 -17.600 1.00 81.56 99 VAL A CA 1
ATOM 760 C C . VAL A 1 99 ? 11.269 -11.153 -18.944 1.00 81.56 99 VAL A C 1
ATOM 762 O O . VAL A 1 99 ? 11.163 -9.941 -19.133 1.00 81.56 99 VAL A O 1
ATOM 765 N N . SER A 1 100 ? 11.681 -11.996 -19.890 1.00 75.94 100 SER A N 1
ATOM 766 C CA . SER A 1 100 ? 11.858 -11.606 -21.286 1.00 75.94 100 SER A CA 1
ATOM 767 C C . SER A 1 100 ? 10.491 -11.543 -21.958 1.00 75.94 100 SER A C 1
ATOM 769 O O . SER A 1 100 ? 9.917 -12.565 -22.330 1.00 75.94 100 SER A O 1
ATOM 771 N N . ALA A 1 101 ? 9.951 -10.336 -22.101 1.00 64.12 101 ALA A N 1
ATOM 772 C CA . ALA A 1 101 ? 8.731 -10.116 -22.861 1.00 64.12 101 ALA A CA 1
ATOM 773 C C . ALA A 1 101 ? 9.036 -10.242 -24.361 1.00 64.12 101 ALA A C 1
ATOM 775 O O . ALA A 1 101 ? 9.417 -9.273 -25.011 1.00 64.12 101 ALA A O 1
ATOM 776 N N . SER A 1 102 ? 8.872 -11.443 -24.917 1.00 64.19 102 SER A N 1
ATOM 777 C CA . SER A 1 102 ? 8.611 -11.588 -26.349 1.00 64.19 102 SER A CA 1
ATOM 778 C C . SER A 1 102 ? 7.099 -11.661 -26.519 1.00 64.19 102 SER A C 1
ATOM 780 O O . SER A 1 102 ? 6.478 -12.699 -26.321 1.00 64.19 102 SER A O 1
ATOM 782 N N . ILE A 1 103 ? 6.477 -10.517 -26.801 1.00 69.38 103 ILE A N 1
ATOM 783 C CA . ILE A 1 103 ? 5.111 -10.517 -27.319 1.00 69.38 103 ILE A CA 1
ATOM 784 C C . ILE A 1 103 ? 5.275 -10.735 -28.824 1.00 69.38 103 ILE A C 1
ATOM 786 O O . ILE A 1 103 ? 5.800 -9.838 -29.489 1.00 69.38 103 ILE A O 1
ATOM 790 N N . PRO A 1 104 ? 4.921 -11.910 -29.380 1.00 62.81 104 PRO A N 1
ATOM 791 C CA . PRO A 1 104 ? 4.906 -12.058 -30.826 1.00 62.81 104 PRO A CA 1
ATOM 792 C C . PRO A 1 104 ? 3.958 -10.994 -31.397 1.00 62.81 104 PRO A C 1
ATOM 794 O O . PRO A 1 104 ? 2.896 -10.763 -30.808 1.00 62.81 104 PRO A O 1
ATOM 797 N N . PRO A 1 105 ? 4.326 -10.317 -32.502 1.00 67.56 105 PRO A N 1
ATOM 798 C CA . PRO A 1 105 ? 3.458 -9.320 -33.109 1.00 67.56 105 PRO A CA 1
ATOM 799 C C . PRO A 1 105 ? 2.083 -9.942 -33.333 1.00 67.56 105 PRO A C 1
ATOM 801 O O . PRO A 1 105 ? 1.989 -11.097 -33.761 1.00 67.56 105 PRO A O 1
ATOM 804 N N . ALA A 1 106 ? 1.030 -9.193 -32.994 1.00 66.31 106 ALA A N 1
ATOM 805 C CA . ALA A 1 106 ? -0.341 -9.634 -33.187 1.00 66.31 106 ALA A CA 1
ATOM 806 C C . ALA A 1 106 ? -0.477 -10.143 -34.625 1.00 66.31 106 ALA A C 1
ATOM 808 O O . ALA A 1 106 ? -0.304 -9.388 -35.583 1.00 66.31 106 ALA A O 1
ATOM 809 N N . ARG A 1 107 ? -0.695 -11.454 -34.777 1.00 57.53 107 ARG A N 1
ATOM 810 C CA . ARG A 1 107 ? -0.873 -12.071 -36.087 1.00 57.53 107 ARG A CA 1
ATOM 811 C C . ARG A 1 107 ? -2.066 -11.360 -36.717 1.00 57.53 107 ARG A C 1
ATOM 813 O O . ARG A 1 107 ? -3.141 -11.365 -36.119 1.00 57.53 107 ARG A O 1
ATOM 820 N N . ALA A 1 108 ? -1.859 -10.710 -37.863 1.00 55.28 108 ALA A N 1
ATOM 821 C CA . ALA A 1 108 ? -2.940 -10.074 -38.600 1.00 55.28 108 ALA A CA 1
ATOM 822 C C . ALA A 1 108 ? -4.075 -11.095 -38.739 1.00 55.28 108 ALA A C 1
ATOM 824 O O . ALA A 1 108 ? -3.850 -12.207 -39.225 1.00 55.28 108 ALA A O 1
ATOM 825 N N . MET A 1 109 ? -5.263 -10.754 -38.233 1.00 55.44 109 MET A N 1
ATOM 826 C CA . MET A 1 109 ? -6.440 -11.578 -38.465 1.00 55.44 109 MET A CA 1
ATOM 827 C C . MET A 1 109 ? -6.607 -11.694 -39.983 1.00 55.44 109 MET A C 1
ATOM 829 O O . MET A 1 109 ? -6.644 -10.654 -40.647 1.00 55.44 109 MET A O 1
ATOM 833 N N . PRO A 1 110 ? -6.662 -12.907 -40.560 1.00 52.72 110 PRO A N 1
ATOM 834 C CA . PRO A 1 110 ? -7.007 -13.033 -41.963 1.00 52.72 110 PRO A CA 1
ATOM 835 C C . PRO A 1 110 ? -8.383 -12.396 -42.156 1.00 52.72 110 PRO A C 1
ATOM 837 O O . PRO A 1 110 ? -9.314 -12.664 -41.394 1.00 52.72 110 PRO A O 1
ATOM 840 N N . SER A 1 111 ? -8.492 -11.511 -43.141 1.00 49.97 111 SER A N 1
ATOM 841 C CA . SER A 1 111 ? -9.763 -10.945 -43.564 1.00 49.97 111 SER A CA 1
ATOM 842 C C . SER A 1 111 ? -10.691 -12.091 -43.962 1.00 49.97 111 SER A C 1
ATOM 844 O O . SER A 1 111 ? -10.451 -12.777 -44.955 1.00 49.97 111 SER A O 1
ATOM 846 N N . SER A 1 112 ? -11.740 -12.327 -43.173 1.00 46.69 112 SER A N 1
ATOM 847 C CA . SER A 1 112 ? -12.803 -13.258 -43.550 1.00 46.69 112 SER A CA 1
ATOM 848 C C . SER A 1 112 ? -13.407 -12.806 -44.885 1.00 46.69 112 SER A C 1
ATOM 850 O O . SER A 1 112 ? -13.856 -11.659 -44.978 1.00 46.69 112 SER A O 1
ATOM 852 N N . PRO A 1 113 ? -13.444 -13.655 -45.926 1.00 51.31 113 PRO A N 1
ATOM 853 C CA . PRO A 1 113 ? -14.125 -13.310 -47.158 1.00 51.31 113 PRO A CA 1
ATOM 854 C C . PRO A 1 113 ? -15.634 -13.513 -46.972 1.00 51.31 113 PRO A C 1
ATOM 856 O O . PRO A 1 113 ? -16.087 -14.614 -46.682 1.00 51.31 113 PRO A O 1
ATOM 859 N N . GLY A 1 114 ? -16.398 -12.439 -47.172 1.00 43.28 114 GLY A N 1
ATOM 860 C CA . GLY A 1 114 ? -17.814 -12.500 -47.541 1.00 43.28 114 GLY A CA 1
ATOM 861 C C . GLY A 1 114 ? -18.808 -12.834 -46.425 1.00 43.28 114 GLY A C 1
ATOM 862 O O . GLY A 1 114 ? -19.173 -13.987 -46.233 1.00 43.28 114 GLY A O 1
ATOM 863 N N . CYS A 1 115 ? -19.378 -11.802 -45.800 1.00 34.28 115 CYS A N 1
ATOM 864 C CA . CYS A 1 115 ? -20.733 -11.885 -45.250 1.00 34.28 115 CYS A CA 1
ATOM 865 C C . CYS A 1 115 ? -21.669 -11.074 -46.153 1.00 34.28 115 CYS A C 1
ATOM 867 O O . CYS A 1 115 ? -21.640 -9.844 -46.139 1.00 34.28 115 CYS A O 1
ATOM 869 N N . SER A 1 116 ? -22.491 -11.765 -46.946 1.00 41.12 116 SER A N 1
ATOM 870 C CA . SER A 1 116 ? -23.691 -11.184 -47.558 1.00 41.12 116 SER A CA 1
ATOM 871 C C . SER A 1 116 ? -24.731 -10.853 -46.474 1.00 41.12 116 SER A C 1
ATOM 873 O O . SER A 1 116 ? -24.814 -11.568 -45.473 1.00 41.12 116 SER A O 1
ATOM 875 N N . PRO A 1 117 ? -25.555 -9.804 -46.652 1.00 45.78 117 PRO A N 1
ATOM 876 C CA . PRO A 1 117 ? -26.546 -9.407 -45.664 1.00 45.78 11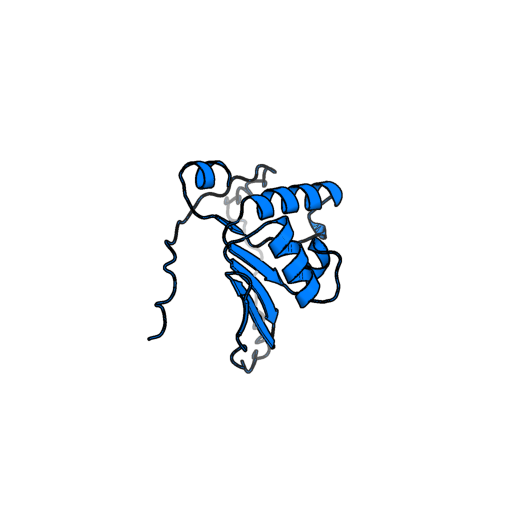7 PRO A CA 1
ATOM 877 C C . PRO A 1 117 ? -27.813 -10.254 -45.827 1.00 45.78 117 PRO A C 1
ATOM 879 O O . PRO A 1 117 ? -28.609 -10.022 -46.733 1.00 45.78 117 PRO A O 1
ATOM 882 N N . ALA A 1 118 ? -28.017 -11.235 -44.950 1.00 37.50 118 ALA A N 1
ATOM 883 C CA . ALA A 1 118 ? -29.286 -11.950 -44.857 1.00 37.50 118 ALA A CA 1
ATOM 884 C C . ALA A 1 118 ? -29.694 -12.148 -43.389 1.00 37.50 118 ALA A C 1
ATOM 886 O O . ALA A 1 118 ? -29.161 -13.001 -42.688 1.00 37.50 118 ALA A O 1
ATOM 887 N N . SER A 1 119 ? -30.688 -11.348 -42.997 1.00 38.47 119 SER A N 1
ATOM 888 C CA . SER A 1 119 ? -31.624 -11.509 -41.875 1.00 38.47 119 SER A CA 1
ATOM 889 C C . SER A 1 119 ? -31.109 -11.392 -40.425 1.00 38.47 119 SER A C 1
ATOM 891 O O . SER A 1 119 ? -30.077 -11.952 -40.061 1.00 38.47 119 SER A O 1
ATOM 893 N N . PRO A 1 120 ? -31.853 -10.681 -39.550 1.00 40.66 120 PRO A N 1
ATOM 894 C CA . PRO A 1 120 ? -31.459 -10.465 -38.164 1.00 40.66 120 PRO A CA 1
ATOM 895 C C . PRO A 1 120 ? -31.819 -11.682 -37.296 1.00 40.66 120 PRO A C 1
ATOM 897 O O . PRO A 1 120 ? -32.962 -12.142 -37.352 1.00 40.66 120 PRO A O 1
ATOM 900 N N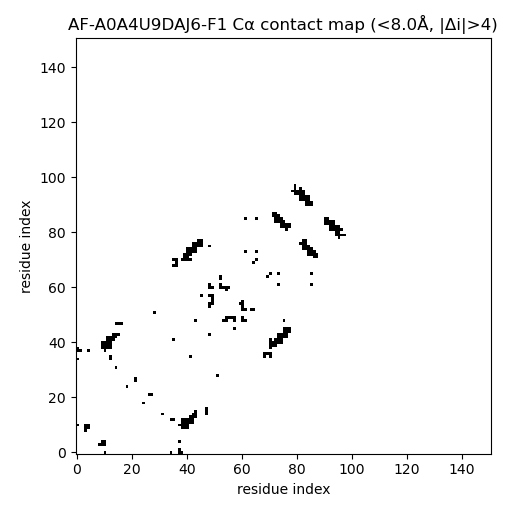 . PRO A 1 121 ? -30.923 -12.178 -36.428 1.00 40.88 121 PRO A N 1
ATOM 901 C CA . PRO A 1 121 ? -31.340 -13.046 -35.345 1.00 40.88 121 PRO A CA 1
ATOM 902 C C . PRO A 1 121 ? -31.926 -12.211 -34.201 1.00 40.88 121 PRO A C 1
ATOM 904 O O . PRO A 1 121 ? -31.333 -11.261 -33.684 1.00 40.88 121 PRO A O 1
ATOM 907 N N . THR A 1 122 ? -33.134 -12.599 -33.822 1.00 40.00 122 THR A N 1
ATOM 908 C CA . THR A 1 122 ? -33.864 -12.191 -32.630 1.00 40.00 122 THR A CA 1
ATOM 909 C C . THR A 1 122 ? -33.054 -12.470 -31.357 1.00 40.00 122 THR A C 1
ATOM 911 O O . THR A 1 122 ? -32.497 -13.547 -31.192 1.00 40.00 122 THR A O 1
ATOM 914 N N . ALA A 1 123 ? -33.083 -11.499 -30.439 1.00 38.03 123 ALA A N 1
ATOM 915 C CA . ALA A 1 123 ? -32.839 -11.618 -28.999 1.00 38.03 123 ALA A CA 1
ATOM 916 C C . ALA A 1 123 ? -31.496 -12.206 -28.513 1.00 38.03 123 ALA A C 1
ATOM 918 O O . ALA A 1 123 ? -31.326 -13.407 -28.360 1.00 38.03 123 ALA A O 1
ATOM 919 N N . CYS A 1 124 ? -30.633 -11.310 -28.028 1.00 29.73 124 CYS A N 1
ATOM 920 C CA . CYS A 1 124 ? -30.082 -11.426 -26.675 1.00 29.73 124 CYS A CA 1
ATOM 921 C C . CYS A 1 124 ? -29.588 -10.042 -26.234 1.00 29.73 124 CYS A C 1
ATOM 923 O O . CYS A 1 124 ? -28.503 -9.603 -26.605 1.00 29.73 124 CYS A O 1
ATOM 925 N N . ARG A 1 125 ? -30.417 -9.305 -25.483 1.00 34.41 125 ARG A N 1
ATOM 926 C CA . ARG A 1 125 ? -29.967 -8.096 -24.779 1.00 34.41 125 ARG A CA 1
ATOM 927 C C . ARG A 1 125 ? -28.996 -8.549 -23.684 1.00 34.41 125 ARG A C 1
ATOM 929 O O . ARG A 1 125 ? -29.444 -9.261 -22.787 1.00 34.41 125 ARG A O 1
ATOM 936 N N . PRO A 1 126 ? -27.727 -8.109 -23.665 1.00 33.22 126 PRO A N 1
ATOM 937 C CA . PRO A 1 126 ? -26.970 -8.136 -22.433 1.00 33.22 126 PRO A CA 1
ATOM 938 C C . PRO A 1 126 ? -27.599 -7.064 -21.545 1.00 33.22 126 PRO A C 1
ATOM 940 O O . PRO A 1 126 ? -27.532 -5.867 -21.835 1.00 33.22 126 PRO A O 1
ATOM 943 N N . THR A 1 127 ? -28.276 -7.481 -20.482 1.00 32.06 127 THR A N 1
ATOM 944 C CA . THR A 1 127 ? -28.562 -6.596 -19.358 1.00 32.06 127 THR A CA 1
ATOM 945 C C . THR A 1 127 ? -27.225 -6.144 -18.786 1.00 32.06 127 THR A C 1
ATOM 947 O O . THR A 1 127 ? -26.620 -6.820 -17.958 1.00 32.06 127 THR A O 1
ATOM 950 N N . TRP A 1 128 ? -26.742 -4.994 -19.250 1.00 26.95 128 TRP A N 1
ATOM 951 C CA . TRP A 1 128 ? -25.720 -4.235 -18.553 1.00 26.95 128 TRP A CA 1
ATOM 952 C C . TRP A 1 128 ? -26.321 -3.820 -17.215 1.00 26.95 128 TRP A C 1
ATOM 954 O O . TRP A 1 128 ? -27.118 -2.883 -17.134 1.00 26.95 128 TRP A O 1
ATOM 964 N N . HIS A 1 129 ? -25.981 -4.551 -16.157 1.00 30.92 129 HIS A N 1
ATOM 965 C CA . HIS A 1 129 ? -26.222 -4.072 -14.810 1.00 30.92 129 HIS A CA 1
ATOM 966 C C . HIS A 1 129 ? -25.338 -2.844 -14.602 1.00 30.92 129 HIS A C 1
ATOM 968 O O . HIS A 1 129 ? -24.133 -2.938 -14.381 1.00 30.92 129 HIS A O 1
ATOM 974 N N . ARG A 1 130 ? -25.974 -1.679 -14.739 1.00 28.83 130 ARG A N 1
ATOM 975 C CA . ARG A 1 130 ? -25.473 -0.374 -14.326 1.00 28.83 130 ARG A CA 1
ATOM 976 C C . ARG A 1 130 ? -24.884 -0.505 -12.923 1.00 28.83 130 ARG A C 1
ATOM 978 O O . ARG A 1 130 ? -25.592 -0.844 -11.975 1.00 28.83 130 ARG A O 1
ATOM 985 N N . TRP A 1 131 ? -23.586 -0.241 -12.824 1.00 25.53 131 TRP A N 1
ATOM 986 C CA . TRP A 1 131 ? -22.870 -0.113 -11.564 1.00 25.53 131 TRP A CA 1
ATOM 987 C C . TRP A 1 131 ? -23.559 0.960 -10.712 1.00 25.53 131 TRP A C 1
ATOM 989 O O . TRP A 1 131 ? -23.752 2.095 -11.148 1.00 25.53 131 TRP A O 1
ATOM 999 N N . SER A 1 132 ? -23.988 0.566 -9.518 1.00 31.77 132 SER A N 1
ATOM 1000 C CA . SER A 1 132 ? -24.480 1.464 -8.475 1.00 31.77 132 SER A CA 1
ATOM 1001 C C . SER A 1 132 ? -23.298 1.800 -7.559 1.00 31.77 132 SER A C 1
ATOM 1003 O O . SER A 1 132 ? -22.530 0.889 -7.248 1.00 31.77 132 SER A O 1
ATOM 1005 N N . PRO A 1 133 ? -23.135 3.048 -7.082 1.00 32.53 133 PRO A N 1
ATOM 1006 C CA . PRO A 1 133 ? -21.971 3.492 -6.303 1.00 32.53 133 PRO A CA 1
ATOM 1007 C C . PRO A 1 133 ? -21.943 2.951 -4.859 1.00 32.53 133 PRO A C 1
ATOM 1009 O O . PRO A 1 133 ? -21.336 3.538 -3.968 1.00 32.53 133 PRO A O 1
ATOM 1012 N N . ARG A 1 134 ? -22.590 1.815 -4.582 1.00 32.09 134 ARG A N 1
ATOM 1013 C CA . ARG A 1 134 ? -22.448 1.125 -3.299 1.00 32.09 134 ARG A CA 1
ATOM 1014 C C . ARG A 1 134 ? -21.281 0.159 -3.387 1.00 32.09 134 ARG A C 1
ATOM 1016 O O . ARG A 1 134 ? -21.416 -0.921 -3.958 1.00 32.09 134 ARG A O 1
ATOM 1023 N N . CYS A 1 135 ? -20.177 0.533 -2.742 1.00 36.75 135 CYS A N 1
ATOM 1024 C CA . CYS A 1 135 ? -19.084 -0.352 -2.347 1.00 36.75 135 CYS A CA 1
ATOM 1025 C C . CYS A 1 135 ? -19.630 -1.576 -1.592 1.00 36.75 135 CYS A C 1
ATOM 1027 O O . CYS A 1 135 ? -19.696 -1.598 -0.365 1.00 36.75 135 CYS A O 1
ATOM 1029 N N . SER A 1 136 ? -20.054 -2.600 -2.325 1.00 33.56 136 SER A N 1
ATOM 1030 C CA . SER A 1 136 ? -20.464 -3.889 -1.784 1.00 33.56 136 SER A CA 1
ATOM 1031 C C . SER A 1 136 ? -19.688 -4.975 -2.515 1.00 33.56 136 SER A C 1
ATOM 1033 O O . SER A 1 136 ? -20.030 -5.416 -3.607 1.00 33.56 136 SER A O 1
ATOM 1035 N N . TRP A 1 137 ? -18.575 -5.372 -1.907 1.00 39.28 137 TRP A N 1
ATOM 1036 C CA . TRP A 1 137 ? -17.728 -6.444 -2.405 1.00 39.28 137 TRP A CA 1
ATOM 1037 C C . TRP A 1 137 ? -18.256 -7.782 -1.874 1.00 39.28 137 TRP A C 1
ATOM 1039 O O . TRP A 1 137 ? -18.255 -8.022 -0.664 1.00 39.28 137 TRP A O 1
ATOM 1049 N N . ARG A 1 138 ? -18.729 -8.657 -2.771 1.00 36.22 138 ARG A N 1
ATOM 1050 C CA . ARG A 1 138 ? -18.946 -10.084 -2.474 1.00 36.22 138 ARG A CA 1
ATOM 1051 C C . ARG A 1 138 ? -17.630 -10.858 -2.660 1.00 36.22 138 ARG A C 1
ATOM 1053 O O . ARG A 1 138 ? -16.834 -10.541 -3.532 1.00 36.22 138 ARG A O 1
ATOM 1060 N N . LYS A 1 139 ? -17.434 -11.845 -1.776 1.00 38.69 139 LYS A N 1
ATOM 1061 C CA . LYS A 1 139 ? -16.230 -12.674 -1.533 1.00 38.69 139 LYS A CA 1
ATOM 1062 C C . LYS A 1 139 ? -15.744 -13.467 -2.772 1.00 38.69 139 LYS A C 1
ATOM 1064 O O . LYS A 1 139 ? -16.550 -13.737 -3.657 1.00 38.69 139 LYS A O 1
ATOM 1069 N N . PRO A 1 140 ? -14.477 -13.935 -2.774 1.00 39.81 140 PRO A N 1
ATOM 1070 C CA . PRO A 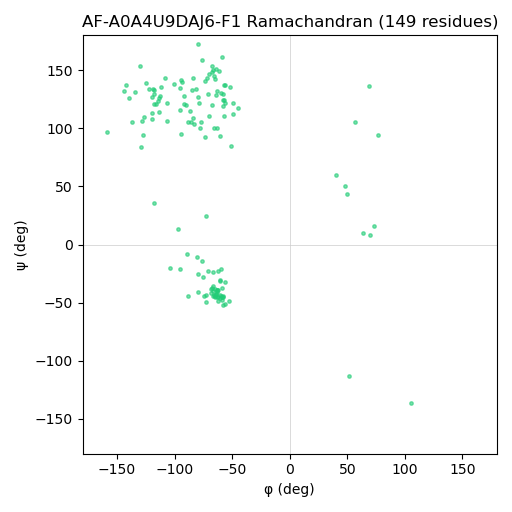1 140 ? -14.127 -15.193 -2.098 1.00 39.81 140 PRO A CA 1
ATOM 1071 C C . PRO A 1 140 ? -12.987 -15.030 -1.078 1.00 39.81 140 PRO A C 1
ATOM 1073 O O . PRO A 1 140 ? -12.012 -14.321 -1.301 1.00 39.81 140 PRO A O 1
ATOM 1076 N N . ALA A 1 141 ? -13.125 -15.691 0.073 1.00 43.00 141 ALA A N 1
ATOM 1077 C CA . ALA A 1 141 ? -12.142 -15.679 1.151 1.00 43.00 141 ALA A CA 1
ATOM 1078 C C . ALA A 1 141 ? -11.075 -16.757 0.906 1.00 43.00 141 ALA A C 1
ATOM 1080 O O . ALA A 1 141 ? -11.340 -17.939 1.116 1.00 43.00 141 ALA A O 1
ATOM 1081 N N . ALA A 1 142 ? -9.870 -16.357 0.500 1.00 39.56 142 ALA A N 1
ATOM 1082 C CA . ALA A 1 142 ? -8.685 -17.202 0.595 1.00 39.56 142 ALA A CA 1
ATOM 1083 C C . ALA A 1 142 ? -7.990 -16.921 1.937 1.00 39.56 142 ALA A C 1
ATOM 1085 O O . ALA A 1 142 ? -7.639 -15.783 2.245 1.00 39.56 142 ALA A O 1
ATOM 1086 N N . ARG A 1 143 ? -7.838 -17.957 2.767 1.00 36.84 143 ARG A N 1
ATOM 1087 C CA . ARG A 1 143 ? -7.158 -17.884 4.067 1.00 36.84 143 ARG A CA 1
ATOM 1088 C C . ARG A 1 143 ? -5.644 -17.872 3.821 1.00 36.84 143 ARG A C 1
ATOM 1090 O O . ARG A 1 143 ? -5.076 -18.904 3.479 1.00 36.84 143 ARG A O 1
ATOM 1097 N N . TRP A 1 144 ? -5.009 -16.714 3.973 1.00 42.12 144 TRP A N 1
ATOM 1098 C CA . TRP A 1 144 ? -3.552 -16.573 3.899 1.00 42.12 144 TRP A CA 1
ATOM 1099 C C . TRP A 1 144 ? -2.878 -17.188 5.140 1.00 42.12 144 TRP A C 1
ATOM 1101 O O . TRP A 1 144 ? -3.428 -17.120 6.242 1.00 42.12 144 TRP A O 1
ATOM 1111 N N . ARG A 1 145 ? -1.706 -17.813 4.963 1.00 37.16 145 ARG A N 1
ATOM 1112 C CA . ARG A 1 145 ? -0.848 -18.322 6.047 1.00 37.16 145 ARG A CA 1
ATOM 1113 C C . ARG A 1 145 ? 0.498 -17.584 5.998 1.00 37.16 145 ARG A C 1
ATOM 1115 O O . ARG A 1 145 ? 1.062 -17.500 4.908 1.00 37.16 145 ARG A O 1
ATOM 1122 N N . PRO A 1 146 ? 1.019 -17.087 7.133 1.00 39.88 146 PRO A N 1
ATOM 1123 C CA . PRO A 1 146 ? 2.335 -16.457 7.176 1.00 39.88 146 PRO A CA 1
ATOM 1124 C C . PRO A 1 146 ? 3.464 -17.474 6.921 1.00 39.88 146 PRO A C 1
ATOM 1126 O O . PRO A 1 146 ? 3.283 -18.663 7.206 1.00 39.88 146 PRO A O 1
ATOM 1129 N N . PRO A 1 147 ? 4.625 -17.034 6.394 1.00 49.19 147 PRO A N 1
ATOM 1130 C CA . PRO A 1 147 ? 5.789 -17.897 6.206 1.00 49.19 147 PRO A CA 1
ATOM 1131 C C . PRO A 1 147 ? 6.376 -18.363 7.556 1.00 49.19 147 PRO A C 1
ATOM 1133 O O . PRO A 1 147 ? 6.263 -17.646 8.555 1.00 49.19 147 PRO A O 1
ATOM 1136 N N . PRO A 1 148 ? 6.996 -19.558 7.613 1.00 50.81 148 PRO A N 1
ATOM 1137 C CA . PRO A 1 148 ? 7.632 -20.059 8.828 1.00 50.81 148 PRO A CA 1
ATOM 1138 C C . PRO A 1 148 ? 8.835 -19.189 9.220 1.00 50.81 148 PRO A C 1
ATOM 1140 O O . PRO A 1 148 ? 9.554 -18.682 8.359 1.00 50.81 148 PRO A O 1
ATOM 1143 N N . LYS A 1 149 ? 9.059 -19.032 10.531 1.00 39.66 149 LYS A N 1
ATOM 1144 C CA . LYS A 1 149 ? 10.276 -18.403 11.062 1.00 39.66 149 LYS A CA 1
ATOM 1145 C C . LYS A 1 149 ? 11.488 -19.259 10.672 1.00 39.66 149 LYS A C 1
ATOM 1147 O O . LYS A 1 149 ? 11.439 -20.478 10.826 1.00 39.66 149 LYS A O 1
ATOM 1152 N N . ALA A 1 150 ? 12.531 -18.621 10.146 1.00 46.34 150 ALA A N 1
ATOM 1153 C CA . ALA A 1 150 ? 13.819 -19.263 9.893 1.00 46.34 150 ALA A CA 1
ATOM 1154 C C . ALA A 1 150 ? 14.466 -19.723 11.224 1.00 46.34 150 ALA A C 1
ATOM 1156 O O . ALA A 1 150 ? 14.148 -19.122 12.256 1.00 46.34 150 ALA A O 1
ATOM 1157 N N . PRO A 1 151 ? 15.289 -20.793 11.203 1.00 57.56 151 PRO A N 1
ATOM 1158 C CA . PRO A 1 151 ? 15.888 -21.398 12.396 1.00 57.56 151 PRO A CA 1
ATOM 1159 C C . PRO A 1 151 ? 16.873 -20.482 13.126 1.00 57.56 151 PRO A C 1
ATOM 1161 O O . PRO A 1 151 ? 17.507 -19.634 12.458 1.00 57.56 151 PRO A O 1
#

Foldseek 3Di:
DVVCVVVVHAAEDELPDDPVVDPDVVVSLVVCLVNLLRHQEYEEELVRLCVNQVDNDPVSSCVSSCVRRVHQWYWYQDDQQAIWIQHPNDIDGDGDDDDDDPPPPDDPDPPDPDDDDDDDDDDDDPPPPPDDPDPDDDDDDDDDDDDDDDD

Sequence (151 aa):
MEQIKSVGGWVSFDPNIREDLWQDPALLQACLDRALSLANVVKLSEEELVFISGSSDLAQGIAILSQRYRPELLLVTQGKAGVLAAFQQQTIHFAAKPVSASIPPARAMPSSPGCSPASPPTACRPTWHRWSPRCSWRKPAARWRPPPKAP